Protein AF-A0A7S0FL03-F1 (afdb_monomer)

Solvent-accessible surface area (backbone atoms only — not comparable to full-atom values): 7082 Å² total; per-residue (Å²): 105,80,76,61,54,36,46,76,66,42,44,70,48,53,52,56,89,50,67,77,47,44,52,77,52,74,88,44,74,84,56,84,58,65,47,73,68,53,36,53,51,28,19,52,53,14,37,54,48,20,59,55,50,32,52,54,50,40,67,76,50,90,61,96,80,76,87,67,53,80,67,47,25,20,61,54,31,59,76,72,44,91,72,81,49,75,33,54,50,33,56,37,50,44,50,35,47,41,28,17,50,41,25,25,46,26,55,85,44,82,80,45,56,74,74,47,70,75,61,82,46,45,39,33,42,106

Sequence (126 aa):
SLYDSLSDLFPTDIHFSNNDGKFFDTRRAPYGFLTWKGMDQMRSVGRECALRYARLGHQAIGNKDNYCADGAAGRELLKHWDIQVFSTCYLRTVKSVQCFLHGLLGTDDQRSYEEFQGCDIKAQSL

Secondary structure (DSSP, 8-state):
-HHHHHHHHS-EE--TTTGGG--TTTTSTTTTPPPHHHHHHHHHHHHHHHHHHHHHHHHHTT-------TTTHHHHHHHH-----EE-S-HHHHHHHHHHHHHHHTTTSTTHHHHSTT----EEE-

Organism: NCBI:txid265543

Radius of gyration: 15.67 Å; Cα contacts (8 Å, |Δi|>4): 170; chains: 1; bounding box: 40×26×40 Å

Foldseek 3Di:
DVLVCLCVLQPADEPCVRVNSAAPCPPVPPPPAQDPVLLVVLLVLLLVVLVVQLVVQCVVVDDDDDDQDSQCSLVSNVVRDQDEAEFASHPRGVSSVSSSNCNNNNVVDPVSRVVSSPRPHHHYHD

Mean predicted aligned error: 9.33 Å

Structure (mmCIF, N/CA/C/O backbone):
data_AF-A0A7S0FL03-F1
#
_entry.id   AF-A0A7S0FL03-F1
#
loop_
_atom_site.group_PDB
_atom_site.id
_atom_site.type_symbol
_atom_site.label_atom_id
_atom_site.label_alt_id
_atom_site.label_comp_id
_atom_site.label_asym_id
_atom_site.label_entity_id
_atom_site.label_seq_id
_atom_site.pdbx_PDB_ins_code
_atom_site.Cartn_x
_atom_site.Cartn_y
_atom_site.Cartn_z
_atom_site.occupancy
_atom_site.B_iso_or_equiv
_atom_site.auth_seq_id
_atom_site.auth_comp_id
_atom_site.auth_asym_id
_atom_site.auth_atom_id
_atom_site.pdbx_PDB_model_num
ATOM 1 N N . SER A 1 1 ? -10.075 12.325 -0.304 1.00 54.25 1 SER A N 1
ATOM 2 C CA . SER A 1 1 ? -8.634 12.641 -0.446 1.00 54.25 1 SER A CA 1
ATOM 3 C C . SER A 1 1 ? -7.966 11.547 -1.278 1.00 54.25 1 SER A C 1
ATOM 5 O O . SER A 1 1 ? -8.566 10.488 -1.403 1.00 54.25 1 SER A O 1
ATOM 7 N N . LEU A 1 2 ? -6.759 11.755 -1.831 1.00 57.22 2 LEU A N 1
ATOM 8 C CA . LEU A 1 2 ? -6.008 10.731 -2.598 1.00 57.22 2 LEU A CA 1
ATOM 9 C C . LEU A 1 2 ? -5.923 9.370 -1.871 1.00 57.22 2 LEU A C 1
ATOM 11 O O . LEU A 1 2 ? -5.924 8.314 -2.493 1.00 57.22 2 LEU A O 1
ATOM 15 N N . TYR A 1 3 ? -5.886 9.391 -0.539 1.00 58.28 3 TYR A N 1
ATOM 16 C CA . TYR A 1 3 ? -5.771 8.196 0.300 1.00 58.28 3 TYR A CA 1
ATOM 17 C C . TYR A 1 3 ? -7.090 7.449 0.513 1.00 58.28 3 TYR A C 1
ATOM 19 O O . TYR A 1 3 ? -7.076 6.272 0.882 1.00 58.28 3 TYR A O 1
ATOM 27 N N . ASP A 1 4 ? -8.223 8.108 0.275 1.00 64.88 4 ASP A N 1
ATOM 28 C CA . ASP A 1 4 ? -9.535 7.457 0.294 1.00 64.88 4 ASP A CA 1
ATOM 29 C C . ASP A 1 4 ? -9.726 6.648 -0.994 1.00 64.88 4 ASP A C 1
ATOM 31 O O . ASP A 1 4 ? -10.129 5.492 -0.920 1.00 64.88 4 ASP A O 1
ATOM 35 N N . SER A 1 5 ? -9.282 7.185 -2.138 1.00 72.06 5 SER A N 1
ATOM 36 C CA . SER A 1 5 ? -9.301 6.493 -3.438 1.00 72.06 5 SER A CA 1
ATOM 37 C C . SER A 1 5 ? -8.334 5.307 -3.536 1.00 72.06 5 SER A C 1
ATOM 39 O O . SER A 1 5 ? -8.504 4.448 -4.393 1.00 72.06 5 SER A O 1
ATOM 41 N N . LEU A 1 6 ? -7.334 5.198 -2.649 1.00 75.12 6 LEU A N 1
ATOM 42 C CA . LEU A 1 6 ? -6.459 4.015 -2.620 1.00 75.12 6 LEU A CA 1
ATOM 43 C C . LEU A 1 6 ? -7.198 2.740 -2.205 1.00 75.12 6 LEU A C 1
ATOM 45 O O . LEU A 1 6 ? -6.751 1.651 -2.551 1.00 75.12 6 LEU A O 1
ATOM 49 N N . SER A 1 7 ? -8.307 2.858 -1.469 1.00 77.69 7 SER A N 1
ATOM 50 C CA . SER A 1 7 ? -9.140 1.694 -1.153 1.00 77.69 7 SER A CA 1
ATOM 51 C C . SER A 1 7 ? -9.862 1.136 -2.375 1.00 77.69 7 SER A C 1
ATOM 53 O O . SER A 1 7 ? -10.138 -0.058 -2.393 1.00 77.69 7 SER A O 1
ATOM 55 N N . ASP A 1 8 ? -10.123 1.969 -3.383 1.00 76.50 8 ASP A N 1
ATOM 56 C CA . ASP A 1 8 ? -10.737 1.534 -4.639 1.00 76.50 8 ASP A CA 1
ATOM 57 C C . ASP A 1 8 ? -9.711 0.826 -5.532 1.00 76.50 8 ASP A C 1
ATOM 59 O O . ASP A 1 8 ? -10.042 -0.125 -6.235 1.00 76.50 8 ASP A O 1
ATOM 63 N N . LEU A 1 9 ? -8.450 1.270 -5.478 1.00 74.38 9 LEU A N 1
ATOM 64 C CA . LEU A 1 9 ? -7.350 0.694 -6.252 1.00 74.38 9 LEU A CA 1
ATOM 65 C C . LEU A 1 9 ? -6.797 -0.597 -5.631 1.00 74.38 9 LEU A C 1
ATOM 67 O O . LEU A 1 9 ? -6.420 -1.521 -6.343 1.00 74.38 9 LEU A O 1
ATOM 71 N N . PHE A 1 10 ? -6.747 -0.656 -4.300 1.00 81.12 10 PHE A N 1
ATOM 72 C CA . PHE A 1 10 ? -6.238 -1.792 -3.534 1.00 81.12 10 PHE A CA 1
ATOM 73 C C . PHE A 1 10 ? -7.298 -2.231 -2.515 1.00 81.12 10 PHE A C 1
ATOM 75 O O . PHE A 1 10 ? -7.191 -1.901 -1.318 1.00 81.12 10 PHE A O 1
ATOM 82 N N . PRO A 1 11 ? -8.353 -2.929 -2.980 1.00 80.38 11 PRO A N 1
ATOM 83 C CA . PRO A 1 11 ? -9.437 -3.363 -2.119 1.00 80.38 11 PRO A CA 1
ATOM 84 C C . PRO A 1 11 ? -8.918 -4.319 -1.045 1.00 80.38 11 PRO A C 1
ATOM 86 O O . PRO A 1 11 ? -8.045 -5.160 -1.260 1.00 80.38 11 PRO A O 1
ATOM 89 N N . THR A 1 12 ? -9.451 -4.155 0.160 1.00 79.50 12 THR A N 1
ATOM 90 C CA . THR A 1 12 ? -9.099 -4.995 1.306 1.00 79.50 12 THR A CA 1
ATOM 91 C C . THR A 1 12 ? -10.158 -6.063 1.475 1.00 79.50 12 THR A C 1
ATOM 93 O O . THR A 1 12 ? -11.339 -5.739 1.587 1.00 79.50 12 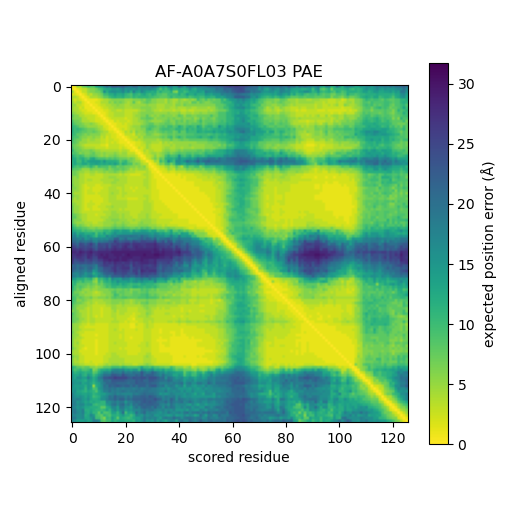THR A O 1
ATOM 96 N N . ASP A 1 13 ? -9.725 -7.317 1.533 1.00 82.50 13 ASP A N 1
ATOM 97 C CA . ASP A 1 13 ? -10.597 -8.445 1.828 1.00 82.50 13 ASP A CA 1
ATOM 98 C C . ASP A 1 13 ? -10.464 -8.793 3.315 1.00 82.50 13 ASP A C 1
ATOM 100 O O . ASP A 1 13 ? -9.458 -9.350 3.769 1.00 82.50 13 ASP A O 1
ATOM 104 N N . ILE A 1 14 ? -11.460 -8.383 4.100 1.00 78.62 14 ILE A N 1
ATOM 105 C CA . ILE A 1 14 ? -11.528 -8.685 5.528 1.00 78.62 14 ILE A CA 1
ATOM 106 C C . ILE A 1 14 ? -12.504 -9.835 5.703 1.00 78.62 14 ILE A C 1
ATOM 108 O O . ILE A 1 14 ? -13.714 -9.668 5.542 1.00 78.62 14 ILE A O 1
ATOM 112 N N . HIS A 1 15 ? -11.980 -10.994 6.087 1.00 76.31 15 HIS A N 1
ATOM 113 C CA . HIS A 1 15 ? -12.816 -12.147 6.370 1.00 76.31 15 HIS A CA 1
ATOM 114 C C . HIS A 1 15 ? -13.841 -11.821 7.470 1.00 76.31 15 HIS A C 1
ATOM 116 O O . HIS A 1 15 ? -13.501 -11.215 8.486 1.00 76.31 15 HIS A O 1
ATOM 122 N N . PHE A 1 16 ? -15.094 -12.254 7.298 1.00 77.44 16 PHE A N 1
ATOM 123 C CA . PHE A 1 16 ? -16.201 -11.907 8.203 1.00 77.44 16 PHE A CA 1
ATOM 124 C C . PHE A 1 16 ? -15.947 -12.316 9.663 1.00 77.44 16 PHE A C 1
ATOM 126 O O . PHE A 1 16 ? -16.404 -11.641 10.581 1.00 77.44 16 PHE A O 1
ATOM 133 N N . SER A 1 17 ? -15.196 -13.401 9.890 1.00 79.38 17 SER A N 1
ATOM 134 C CA . SER A 1 17 ? -14.835 -13.850 11.242 1.00 79.38 17 SER A CA 1
ATOM 135 C C . SER A 1 17 ? -13.908 -12.871 11.968 1.00 79.38 17 SER A C 1
ATOM 137 O O . SER A 1 17 ? -13.760 -12.958 13.184 1.00 79.38 17 SER A O 1
ATOM 139 N N . ASN A 1 18 ? -13.273 -11.953 11.237 1.00 74.19 18 ASN A N 1
ATOM 140 C CA . ASN A 1 18 ? -12.383 -10.940 11.774 1.00 74.19 18 ASN A CA 1
ATOM 141 C C . ASN A 1 18 ? -13.194 -9.666 12.067 1.00 74.19 18 ASN A C 1
ATOM 143 O O . ASN A 1 18 ? -13.379 -8.807 11.205 1.00 74.19 18 ASN A O 1
ATOM 147 N N . ASN A 1 19 ? -13.702 -9.564 13.302 1.00 80.25 19 ASN A N 1
ATOM 148 C CA . ASN A 1 19 ? -14.427 -8.393 13.819 1.00 80.25 19 ASN A CA 1
ATOM 149 C C . ASN A 1 19 ? -15.604 -7.949 12.926 1.00 80.25 19 ASN A C 1
ATOM 151 O O . ASN A 1 19 ? -15.738 -6.769 12.597 1.00 80.25 19 ASN A O 1
ATOM 155 N N . ASP A 1 20 ? -16.439 -8.903 12.508 1.00 83.06 20 ASP A N 1
ATOM 156 C CA . ASP A 1 20 ? -17.603 -8.688 11.636 1.00 83.06 20 ASP A CA 1
ATOM 157 C C . ASP A 1 20 ? -17.252 -7.981 10.313 1.00 83.06 20 ASP A C 1
ATOM 159 O O . ASP A 1 20 ? -18.003 -7.131 9.824 1.00 83.06 20 ASP A O 1
ATOM 163 N N . GLY A 1 21 ? -16.070 -8.278 9.760 1.00 80.44 21 GLY A N 1
ATOM 164 C CA . GLY A 1 21 ? -15.567 -7.643 8.540 1.00 80.44 21 GLY A CA 1
ATOM 165 C C . GLY A 1 21 ? -15.165 -6.174 8.727 1.00 80.44 21 GLY A C 1
ATOM 166 O O . GLY A 1 21 ? -15.178 -5.405 7.767 1.00 80.44 21 GLY A O 1
ATOM 167 N N . LYS A 1 22 ? -14.846 -5.742 9.957 1.00 83.12 22 LYS A N 1
ATOM 168 C CA . LYS A 1 22 ? -14.468 -4.354 10.281 1.00 83.12 22 LYS A CA 1
ATOM 169 C C . LYS A 1 22 ? -13.074 -4.272 10.890 1.00 83.12 22 LYS A C 1
ATOM 171 O O . LYS A 1 22 ? -12.645 -5.147 11.632 1.00 83.12 22 LYS A O 1
ATOM 176 N N . PHE A 1 23 ? -12.407 -3.138 10.701 1.00 85.44 23 PHE A N 1
ATOM 177 C CA . PHE A 1 23 ? -11.127 -2.865 11.361 1.00 85.44 23 PHE A CA 1
ATOM 178 C C . PHE A 1 23 ? -11.265 -2.643 12.873 1.00 85.44 23 PHE A C 1
ATOM 180 O O . PHE A 1 23 ? -12.195 -1.970 13.336 1.00 85.44 23 PHE A O 1
ATOM 187 N N . PHE A 1 24 ? -10.274 -3.119 13.630 1.00 84.75 24 PHE A N 1
ATOM 188 C CA . PHE A 1 24 ? -10.247 -3.049 15.095 1.00 84.75 24 PHE A CA 1
ATOM 189 C C . PHE A 1 24 ? -10.126 -1.624 15.669 1.00 84.75 24 PHE A C 1
ATOM 191 O O . PHE A 1 24 ? -10.571 -1.371 16.789 1.00 84.75 24 PHE A O 1
ATOM 198 N N . ASP A 1 25 ? -9.518 -0.678 14.948 1.00 83.31 25 ASP A N 1
ATOM 199 C CA . ASP A 1 25 ? -9.150 0.656 15.457 1.00 83.31 25 ASP A CA 1
ATOM 200 C C . ASP A 1 25 ? -10.017 1.814 14.936 1.00 83.31 25 ASP A C 1
ATOM 202 O O . ASP A 1 25 ? -9.778 2.969 15.285 1.00 83.31 25 ASP A O 1
ATOM 206 N N . THR A 1 26 ? -11.095 1.527 14.204 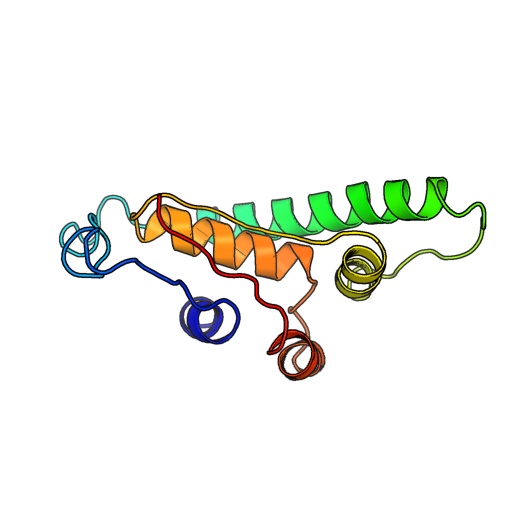1.00 79.44 26 THR A N 1
ATOM 207 C CA . THR A 1 26 ? -11.992 2.561 13.643 1.00 79.44 26 THR A CA 1
ATOM 208 C C . THR A 1 26 ? -12.688 3.429 14.692 1.00 79.44 26 THR A C 1
ATOM 210 O O . THR A 1 26 ? -13.023 4.577 14.414 1.00 79.44 26 THR A O 1
ATOM 213 N N . ARG A 1 27 ? -12.878 2.926 15.918 1.00 79.38 27 ARG A N 1
ATOM 214 C CA . ARG A 1 27 ? -13.562 3.655 17.005 1.00 79.38 27 ARG A CA 1
ATOM 215 C C . ARG A 1 27 ? -12.637 4.521 17.866 1.00 79.38 27 ARG A C 1
ATOM 217 O O . ARG A 1 27 ? -13.114 5.159 18.796 1.00 79.38 27 ARG A O 1
ATOM 224 N N . ARG A 1 28 ? -11.324 4.528 17.604 1.00 72.00 28 ARG A N 1
ATOM 225 C CA . ARG A 1 28 ? -10.326 5.214 18.451 1.00 72.00 28 ARG A CA 1
ATOM 226 C C . ARG A 1 28 ? -9.931 6.602 17.941 1.00 72.00 28 ARG A C 1
ATOM 228 O O . ARG A 1 28 ? -8.935 7.154 18.398 1.00 72.00 28 ARG A O 1
ATOM 235 N N . ALA A 1 29 ? -10.693 7.168 17.005 1.00 66.00 29 ALA A N 1
ATOM 236 C CA . ALA A 1 29 ? -10.361 8.448 16.389 1.00 66.00 29 ALA A CA 1
ATOM 237 C C . ALA A 1 29 ? -10.228 9.564 17.448 1.00 66.00 29 ALA A C 1
ATOM 239 O O . ALA A 1 29 ? -11.088 9.664 18.325 1.00 66.00 29 ALA A O 1
ATOM 240 N N . PRO A 1 30 ? -9.173 10.403 17.389 1.00 69.81 30 PRO A N 1
ATOM 241 C CA . PRO A 1 30 ? -8.133 10.476 16.350 1.00 69.81 30 PRO A CA 1
ATOM 242 C C . PRO A 1 30 ? -6.871 9.623 16.617 1.00 69.81 30 PRO A C 1
ATOM 244 O O . PRO A 1 30 ? -5.932 9.647 15.824 1.00 69.81 30 PRO A O 1
ATOM 247 N N . TYR A 1 31 ? -6.795 8.893 17.730 1.00 80.31 31 TYR A N 1
ATOM 248 C CA . TYR A 1 31 ? -5.573 8.209 18.160 1.00 80.31 31 TYR A CA 1
ATOM 249 C C . TYR A 1 31 ? -5.365 6.861 17.464 1.00 80.31 31 TYR A C 1
ATOM 251 O O . TYR A 1 31 ? -6.291 6.076 17.276 1.00 80.31 31 TYR A O 1
ATOM 259 N N . GLY A 1 32 ? -4.110 6.567 17.116 1.00 80.25 32 GLY A N 1
ATOM 260 C CA . GLY A 1 32 ? -3.727 5.307 16.471 1.00 80.25 32 GLY A CA 1
ATOM 261 C C . GLY A 1 32 ? -3.970 5.258 14.960 1.00 80.25 32 GLY A C 1
ATOM 262 O O . GLY A 1 32 ? -3.675 4.241 14.343 1.00 80.25 32 GLY A O 1
ATOM 263 N N . PHE A 1 33 ? -4.453 6.340 14.347 1.00 84.88 33 PHE A N 1
ATOM 264 C CA . PHE A 1 33 ? -4.607 6.434 12.896 1.00 84.88 33 PHE A CA 1
ATOM 265 C C . PHE A 1 33 ? -3.262 6.698 12.217 1.00 84.88 33 PHE A C 1
ATOM 267 O O . PHE A 1 33 ? -2.378 7.358 12.772 1.00 84.88 33 PHE A O 1
ATOM 274 N N . LEU A 1 34 ? -3.113 6.195 10.991 1.00 87.75 34 LEU A N 1
ATOM 275 C CA . LEU A 1 34 ? -1.947 6.497 10.174 1.00 87.75 34 LEU A CA 1
ATOM 276 C C . LEU A 1 34 ? -1.950 7.988 9.817 1.00 87.75 34 LEU A C 1
ATOM 278 O O . LEU A 1 34 ? -2.930 8.512 9.291 1.00 87.75 34 LEU A O 1
ATOM 282 N N . THR A 1 35 ? -0.850 8.673 10.113 1.00 90.38 35 THR A N 1
ATOM 283 C CA . THR A 1 35 ? -0.697 10.094 9.784 1.00 90.38 35 THR A CA 1
ATOM 284 C C . THR A 1 35 ? -0.345 10.274 8.311 1.00 90.38 35 THR A C 1
ATOM 286 O O . THR A 1 35 ? 0.203 9.367 7.687 1.00 90.38 35 THR A O 1
ATOM 289 N N . TRP A 1 36 ? -0.563 11.475 7.769 1.00 89.56 36 TRP A N 1
ATOM 290 C CA . TRP A 1 36 ? -0.143 11.806 6.402 1.00 89.56 36 TRP A CA 1
ATOM 291 C C . TRP A 1 36 ? 1.363 11.581 6.179 1.00 89.56 36 TRP A C 1
ATOM 293 O O . TRP A 1 36 ? 1.761 11.095 5.126 1.00 89.56 36 TRP A O 1
ATOM 303 N N . LYS A 1 37 ? 2.200 11.872 7.189 1.00 92.56 37 LYS A N 1
ATOM 304 C CA . LYS A 1 37 ? 3.645 11.603 7.132 1.00 92.56 37 LYS A CA 1
ATOM 305 C C . LYS A 1 37 ? 3.917 10.107 7.035 1.00 92.56 37 LYS A C 1
ATOM 307 O O . LYS A 1 37 ? 4.750 9.695 6.242 1.00 92.56 37 LYS A O 1
ATOM 312 N N . GLY A 1 38 ? 3.195 9.303 7.817 1.00 92.69 38 GLY A N 1
ATOM 313 C CA . GLY A 1 38 ? 3.290 7.846 7.754 1.00 92.69 38 GLY A CA 1
ATOM 314 C C . GLY A 1 38 ? 2.863 7.290 6.394 1.00 92.69 38 GLY A C 1
ATOM 315 O O . GLY A 1 38 ? 3.508 6.389 5.873 1.00 92.69 38 GLY A O 1
ATOM 316 N N . MET A 1 39 ? 1.821 7.859 5.785 1.00 91.88 39 MET A N 1
ATOM 317 C CA . MET A 1 39 ? 1.389 7.491 4.432 1.00 91.88 39 MET A CA 1
ATOM 318 C C . MET A 1 39 ? 2.483 7.767 3.390 1.00 91.88 39 MET A C 1
ATOM 320 O O . MET A 1 39 ? 2.820 6.885 2.600 1.00 91.88 39 MET A O 1
ATOM 324 N N . ASP A 1 40 ? 3.082 8.959 3.422 1.00 91.12 40 ASP A N 1
ATOM 325 C CA . ASP A 1 40 ? 4.139 9.356 2.484 1.00 91.12 40 ASP A CA 1
ATOM 326 C C . ASP A 1 40 ? 5.435 8.545 2.672 1.00 91.12 40 ASP A C 1
ATOM 328 O O . ASP A 1 40 ? 6.075 8.138 1.698 1.00 91.12 40 ASP A O 1
ATOM 332 N N . GLN A 1 41 ? 5.772 8.210 3.924 1.00 94.81 41 GLN A N 1
ATOM 333 C CA . GLN A 1 41 ? 6.862 7.285 4.242 1.00 94.81 41 GLN A CA 1
ATOM 334 C C . GLN A 1 41 ? 6.638 5.920 3.587 1.00 94.81 41 GLN A C 1
ATOM 336 O O . GLN A 1 41 ? 7.526 5.421 2.900 1.00 94.81 41 GLN A O 1
ATOM 341 N N . MET A 1 42 ? 5.449 5.330 3.742 1.00 94.69 42 MET A N 1
ATOM 342 C CA . MET A 1 42 ? 5.157 4.020 3.155 1.00 94.69 42 MET A CA 1
ATOM 343 C C . MET A 1 42 ? 5.186 4.051 1.627 1.00 94.69 42 MET A C 1
ATOM 345 O O . MET A 1 42 ? 5.731 3.134 1.016 1.00 94.69 42 MET A O 1
ATOM 349 N N . ARG A 1 43 ? 4.677 5.122 1.008 1.00 90.50 43 ARG A N 1
ATOM 350 C CA . ARG A 1 43 ? 4.776 5.330 -0.443 1.00 90.50 43 ARG A CA 1
ATOM 351 C C . ARG A 1 43 ? 6.226 5.395 -0.918 1.00 90.50 43 ARG A C 1
ATOM 353 O O . ARG A 1 43 ? 6.579 4.736 -1.893 1.00 90.50 43 ARG A O 1
ATOM 360 N N . SER A 1 44 ? 7.071 6.150 -0.222 1.00 91.25 44 SER A N 1
ATOM 361 C CA . SER A 1 44 ? 8.495 6.271 -0.558 1.00 91.25 44 SER A CA 1
ATOM 362 C C . SER A 1 44 ? 9.216 4.926 -0.451 1.00 91.25 44 SER A C 1
ATOM 364 O O . SER A 1 44 ? 9.923 4.533 -1.376 1.00 91.25 44 SER A O 1
ATOM 366 N N . VAL A 1 45 ? 8.946 4.165 0.615 1.00 94.19 45 VAL A N 1
ATOM 367 C CA . VAL A 1 45 ? 9.476 2.802 0.790 1.00 94.19 45 VAL A CA 1
ATOM 368 C C . VAL A 1 45 ? 9.017 1.875 -0.343 1.00 94.19 45 VAL A C 1
ATOM 370 O O . VAL A 1 45 ? 9.815 1.094 -0.855 1.00 94.19 45 VAL A O 1
ATOM 373 N N . GLY A 1 46 ? 7.763 1.993 -0.792 1.00 91.25 46 GLY A N 1
ATOM 374 C CA . GLY A 1 46 ? 7.250 1.265 -1.957 1.00 91.25 46 GLY A CA 1
ATOM 375 C C . GLY A 1 46 ? 8.068 1.516 -3.222 1.00 91.25 46 GLY A C 1
ATOM 376 O O . GLY A 1 46 ? 8.505 0.567 -3.873 1.00 91.25 46 GLY A O 1
ATOM 377 N N . ARG A 1 47 ? 8.350 2.787 -3.531 1.00 87.56 47 ARG A N 1
ATOM 378 C CA . ARG A 1 47 ? 9.171 3.169 -4.694 1.00 87.56 47 ARG A CA 1
ATOM 379 C C . ARG A 1 47 ? 10.587 2.604 -4.611 1.00 87.56 47 ARG A C 1
ATOM 381 O O . ARG A 1 47 ? 11.099 2.059 -5.587 1.00 87.56 47 ARG A O 1
ATOM 388 N N . GLU A 1 48 ? 11.217 2.688 -3.442 1.00 88.50 48 GLU A N 1
ATOM 389 C CA . GLU A 1 48 ? 12.554 2.123 -3.231 1.00 88.50 48 GLU A CA 1
ATOM 390 C C . GLU A 1 48 ? 12.568 0.599 -3.411 1.00 88.50 48 GLU A C 1
ATOM 392 O O . GLU A 1 48 ? 13.486 0.052 -4.032 1.00 88.50 48 GLU A O 1
ATOM 397 N N . CYS A 1 49 ? 11.536 -0.092 -2.917 1.00 88.50 49 CYS A N 1
ATOM 398 C CA . CYS A 1 49 ? 11.353 -1.519 -3.153 1.00 88.50 49 CYS A CA 1
ATOM 399 C C . CYS A 1 49 ? 11.206 -1.827 -4.646 1.00 88.50 49 CYS A C 1
ATOM 401 O O . CYS A 1 49 ? 11.872 -2.745 -5.127 1.00 88.50 49 CYS A O 1
ATOM 403 N N . ALA A 1 50 ? 10.414 -1.049 -5.387 1.00 84.69 50 ALA A N 1
ATOM 404 C CA . ALA A 1 50 ? 10.234 -1.246 -6.823 1.00 84.69 50 ALA A CA 1
ATOM 405 C C . ALA A 1 50 ? 11.569 -1.174 -7.566 1.00 84.69 50 ALA A C 1
ATOM 407 O O . ALA A 1 50 ? 11.937 -2.096 -8.290 1.00 84.69 50 ALA A O 1
ATOM 408 N N . LEU A 1 51 ? 12.348 -0.121 -7.311 1.00 81.50 51 LEU A N 1
ATOM 409 C CA . LEU A 1 51 ? 13.664 0.070 -7.918 1.00 81.50 51 LEU A CA 1
ATOM 410 C C . LEU A 1 51 ? 14.641 -1.055 -7.565 1.00 81.50 51 LEU A C 1
ATOM 412 O O . LEU A 1 51 ? 15.413 -1.501 -8.416 1.00 81.50 51 LEU A O 1
ATOM 416 N N . ARG A 1 52 ? 14.623 -1.527 -6.314 1.00 83.19 52 ARG A N 1
ATOM 417 C CA . ARG A 1 52 ? 15.494 -2.619 -5.870 1.00 83.19 52 ARG A CA 1
ATOM 418 C C . ARG A 1 52 ? 15.144 -3.935 -6.561 1.00 83.19 52 ARG A C 1
ATOM 420 O O . ARG A 1 52 ? 16.041 -4.593 -7.084 1.00 83.19 52 ARG A O 1
ATOM 427 N N . TYR A 1 53 ? 13.871 -4.318 -6.568 1.00 82.06 53 TYR A N 1
ATOM 428 C CA . TYR A 1 53 ? 13.447 -5.626 -7.071 1.00 82.06 53 TYR A CA 1
ATOM 429 C C . TYR A 1 53 ? 13.292 -5.677 -8.593 1.00 82.06 53 TYR A C 1
ATOM 431 O O . TYR A 1 53 ? 13.528 -6.735 -9.174 1.00 82.06 53 TYR A O 1
ATOM 439 N N . ALA A 1 54 ? 13.033 -4.549 -9.260 1.00 74.88 54 ALA A N 1
ATOM 440 C CA . ALA A 1 54 ? 13.128 -4.461 -10.717 1.00 74.88 54 ALA A CA 1
ATOM 441 C C . ALA A 1 54 ? 14.556 -4.782 -11.192 1.00 74.88 54 ALA A C 1
ATOM 443 O O . ALA A 1 54 ? 14.748 -5.621 -12.069 1.00 74.88 54 ALA A O 1
ATOM 444 N N . ARG A 1 55 ? 15.586 -4.209 -10.545 1.00 68.19 55 ARG A N 1
ATOM 445 C CA . ARG A 1 55 ? 16.998 -4.511 -10.859 1.00 68.19 55 ARG A CA 1
ATOM 446 C C . ARG A 1 55 ? 17.342 -5.988 -10.673 1.00 68.19 55 ARG A C 1
ATOM 448 O O . ARG A 1 55 ? 18.074 -6.542 -11.487 1.00 68.19 55 ARG A O 1
ATOM 455 N N . LEU A 1 56 ? 16.828 -6.619 -9.618 1.00 69.25 56 LEU A N 1
ATOM 456 C CA . LEU A 1 56 ? 17.064 -8.042 -9.356 1.00 69.25 56 LEU A CA 1
ATOM 457 C C . LEU A 1 56 ? 16.341 -8.942 -10.368 1.00 69.25 56 LEU A C 1
ATOM 459 O O . LEU A 1 56 ? 16.920 -9.933 -10.804 1.00 69.25 56 LEU A O 1
ATOM 463 N N . GLY A 1 57 ? 15.134 -8.565 -10.804 1.00 61.97 57 GLY A N 1
ATOM 464 C CA . GLY A 1 57 ? 14.438 -9.235 -11.909 1.00 61.97 57 GLY A CA 1
ATOM 465 C C . GLY A 1 57 ? 15.224 -9.156 -13.223 1.00 61.97 57 GLY A C 1
ATOM 466 O O . GLY A 1 57 ? 15.400 -10.161 -13.905 1.00 61.97 57 GLY A O 1
ATOM 467 N N . HIS A 1 58 ? 15.807 -7.993 -13.533 1.00 58.78 58 HIS A N 1
ATOM 468 C CA . HIS A 1 58 ? 16.662 -7.820 -14.714 1.00 58.78 58 HIS A CA 1
ATOM 469 C C . HIS A 1 58 ? 17.993 -8.576 -14.633 1.00 58.78 58 HIS A C 1
ATOM 471 O O . HIS A 1 58 ? 18.497 -9.031 -15.653 1.00 58.78 58 HIS A O 1
ATOM 477 N N . GLN A 1 59 ? 18.577 -8.759 -13.446 1.00 53.28 59 GLN A N 1
ATOM 478 C CA . GLN A 1 59 ? 19.793 -9.571 -13.308 1.00 53.28 59 GLN A CA 1
ATOM 479 C C . GLN A 1 59 ? 19.551 -11.061 -13.596 1.00 53.28 59 GLN A C 1
ATOM 481 O O . GLN A 1 59 ? 20.488 -11.749 -14.000 1.00 53.28 59 GLN A O 1
ATOM 486 N N . ALA A 1 60 ? 18.316 -11.550 -13.450 1.00 50.34 60 ALA A N 1
ATOM 487 C CA . ALA A 1 60 ? 17.945 -12.905 -13.857 1.00 50.34 60 ALA A CA 1
ATOM 488 C C . ALA A 1 60 ? 17.805 -13.056 -15.388 1.00 50.34 60 ALA A C 1
ATOM 490 O O . ALA A 1 60 ? 17.944 -14.160 -15.911 1.00 50.34 60 ALA A O 1
ATOM 491 N N . ILE A 1 61 ? 17.578 -11.957 -16.118 1.00 49.34 61 ILE A N 1
ATOM 492 C CA . ILE A 1 61 ? 17.369 -11.931 -17.572 1.00 49.34 61 ILE A CA 1
ATOM 493 C C . ILE A 1 61 ? 18.438 -11.024 -18.179 1.00 49.34 61 ILE A C 1
ATOM 495 O O . ILE A 1 61 ? 18.220 -9.832 -18.361 1.00 49.34 61 ILE A O 1
ATOM 499 N N . GLY A 1 62 ? 19.625 -11.579 -18.435 1.00 46.03 62 GLY A N 1
ATOM 500 C CA . GLY A 1 62 ? 20.850 -10.844 -18.770 1.00 46.03 62 GLY A CA 1
ATOM 501 C C . GLY A 1 62 ? 20.779 -9.904 -19.981 1.00 46.03 62 GLY A C 1
ATOM 502 O O . GLY A 1 62 ? 21.341 -10.212 -21.027 1.00 46.03 62 GLY A O 1
ATOM 503 N N . ASN A 1 63 ? 20.184 -8.722 -19.817 1.00 45.00 63 ASN A N 1
ATOM 504 C CA . ASN A 1 63 ? 20.216 -7.642 -20.794 1.00 45.00 63 ASN A CA 1
ATOM 505 C C . ASN A 1 63 ? 20.538 -6.310 -20.107 1.00 45.00 63 ASN A C 1
ATOM 507 O O . ASN A 1 63 ? 19.867 -5.884 -19.170 1.00 45.00 63 ASN A O 1
ATOM 511 N N . LYS A 1 64 ? 21.631 -5.691 -20.564 1.00 49.16 64 LYS A N 1
ATOM 512 C CA . LYS A 1 64 ? 22.317 -4.549 -19.938 1.00 49.16 64 LYS A CA 1
ATOM 513 C C . LYS A 1 64 ? 21.705 -3.181 -20.233 1.00 49.16 64 LYS A C 1
ATOM 515 O O . LYS A 1 64 ? 22.169 -2.197 -19.667 1.00 49.16 64 LYS A O 1
ATOM 520 N N . ASP A 1 65 ? 20.660 -3.116 -21.041 1.00 50.19 65 ASP A N 1
ATOM 521 C CA . ASP A 1 65 ? 20.095 -1.853 -21.490 1.00 50.19 65 ASP A CA 1
ATOM 522 C C . ASP A 1 65 ? 18.637 -1.801 -21.058 1.00 50.19 65 ASP A C 1
ATOM 524 O O . ASP A 1 65 ? 17.818 -2.495 -21.647 1.00 50.19 65 ASP A O 1
ATOM 528 N N . ASN A 1 66 ? 18.332 -1.058 -19.989 1.00 49.12 66 ASN A N 1
ATOM 529 C CA . ASN A 1 66 ? 17.093 -0.286 -19.822 1.00 49.12 66 ASN A CA 1
ATOM 530 C C . ASN A 1 66 ? 17.032 0.301 -18.407 1.00 49.12 66 ASN A C 1
ATOM 532 O O . ASN A 1 66 ? 16.684 -0.363 -17.433 1.00 49.12 66 ASN A O 1
ATOM 536 N N . TYR A 1 67 ? 17.349 1.592 -18.301 1.00 46.84 67 TYR A N 1
ATOM 537 C CA . TYR A 1 67 ? 16.938 2.408 -17.164 1.00 46.84 67 TYR A CA 1
ATOM 538 C C . TYR A 1 67 ? 15.405 2.484 -17.177 1.00 46.84 67 TYR A C 1
ATOM 540 O O . TYR A 1 67 ? 14.813 3.212 -17.973 1.00 46.84 67 TYR A O 1
ATOM 548 N N . CYS A 1 68 ? 14.744 1.711 -16.322 1.00 49.97 68 CYS A N 1
ATOM 549 C CA . CYS A 1 68 ? 13.315 1.847 -16.086 1.00 49.97 68 CYS A CA 1
ATOM 550 C C . CYS A 1 68 ? 13.062 3.195 -15.390 1.00 49.97 68 CYS A C 1
ATOM 552 O O . CYS A 1 68 ? 13.445 3.387 -14.237 1.00 49.97 68 CYS A O 1
ATOM 554 N N . ALA A 1 69 ? 12.467 4.147 -16.118 1.00 52.19 69 ALA A N 1
ATOM 555 C CA . ALA A 1 69 ? 11.980 5.407 -15.559 1.00 52.19 69 ALA A CA 1
ATOM 556 C C . ALA A 1 69 ? 11.034 5.122 -14.378 1.00 52.19 69 ALA A C 1
ATOM 558 O O . ALA A 1 69 ? 10.279 4.151 -14.436 1.00 52.19 69 ALA A O 1
ATOM 559 N N . ASP A 1 70 ? 11.052 5.961 -13.338 1.00 49.84 70 ASP A N 1
ATOM 560 C CA . ASP A 1 70 ? 10.372 5.731 -12.047 1.00 49.84 70 ASP A CA 1
ATOM 561 C C . ASP A 1 70 ? 8.877 5.346 -12.152 1.00 49.84 70 ASP A C 1
ATOM 563 O O . ASP A 1 70 ? 8.363 4.651 -11.281 1.00 49.84 70 ASP A O 1
ATOM 567 N N . GLY A 1 71 ? 8.179 5.713 -13.235 1.00 50.31 71 GLY A N 1
ATOM 568 C CA . GLY A 1 71 ? 6.782 5.317 -13.491 1.00 50.31 71 GLY A CA 1
ATOM 569 C C . GLY A 1 71 ? 6.581 3.958 -14.189 1.00 50.31 71 GLY A C 1
ATOM 570 O O . GLY A 1 71 ? 5.458 3.477 -14.285 1.00 50.31 71 GLY A O 1
ATOM 571 N N . ALA A 1 72 ? 7.639 3.327 -14.704 1.00 57.56 72 ALA A N 1
ATOM 572 C CA . ALA A 1 72 ? 7.594 2.031 -15.394 1.00 57.56 72 ALA A CA 1
ATOM 573 C C . ALA A 1 72 ? 8.075 0.858 -14.523 1.00 57.56 72 ALA A C 1
ATOM 575 O O . ALA A 1 72 ? 7.889 -0.298 -14.908 1.00 57.56 72 ALA A O 1
ATOM 576 N N . ALA A 1 73 ? 8.670 1.144 -13.359 1.00 63.81 73 ALA A N 1
ATOM 577 C CA . ALA A 1 73 ? 9.222 0.132 -12.461 1.00 63.81 73 ALA A CA 1
ATOM 578 C C . ALA A 1 73 ? 8.150 -0.850 -11.955 1.00 63.81 73 ALA A C 1
ATOM 580 O O . ALA A 1 73 ? 8.408 -2.049 -11.911 1.00 63.81 73 ALA A O 1
ATOM 581 N N . GLY A 1 74 ? 6.936 -0.369 -11.660 1.00 67.81 74 GLY A N 1
ATOM 582 C CA . GLY A 1 74 ? 5.820 -1.213 -11.221 1.00 67.81 74 GLY A CA 1
ATOM 583 C C . GLY A 1 74 ? 5.402 -2.260 -12.254 1.00 67.81 74 GLY A C 1
ATOM 584 O O . GLY A 1 74 ? 5.278 -3.439 -11.932 1.00 67.81 74 GLY A O 1
ATOM 585 N N . ARG A 1 75 ? 5.259 -1.848 -13.522 1.00 69.81 75 ARG A N 1
ATOM 586 C CA . ARG A 1 75 ? 4.927 -2.763 -14.628 1.00 69.81 75 ARG A CA 1
ATOM 587 C C . ARG A 1 75 ? 5.981 -3.839 -14.815 1.00 69.81 75 ARG A C 1
ATOM 589 O O . ARG A 1 75 ? 5.653 -5.003 -14.997 1.00 69.81 75 ARG A O 1
ATOM 596 N N . GLU A 1 76 ? 7.245 -3.438 -14.809 1.00 70.75 76 GLU A N 1
ATOM 597 C CA . GLU A 1 76 ? 8.340 -4.380 -14.998 1.00 70.75 76 GLU A CA 1
ATOM 598 C C . GLU A 1 76 ? 8.443 -5.354 -13.824 1.00 70.75 76 GLU A C 1
ATOM 600 O O . GLU A 1 76 ? 8.665 -6.543 -14.026 1.00 70.75 76 GLU A O 1
ATOM 605 N N . LEU A 1 77 ? 8.188 -4.877 -12.605 1.00 78.00 77 LEU A N 1
ATOM 606 C CA . LEU A 1 77 ? 8.157 -5.713 -11.417 1.00 78.00 77 LEU A CA 1
ATOM 607 C C . LEU A 1 77 ? 7.079 -6.805 -11.524 1.00 78.00 77 LEU A C 1
ATOM 609 O O . LEU A 1 77 ? 7.392 -7.968 -11.294 1.00 78.00 77 LEU A O 1
ATOM 613 N N . LEU A 1 78 ? 5.863 -6.480 -11.971 1.00 78.31 78 LEU A N 1
ATOM 614 C CA . LEU A 1 78 ? 4.794 -7.477 -12.137 1.00 78.31 78 LEU A CA 1
ATOM 615 C C . LEU A 1 78 ? 5.019 -8.485 -13.276 1.00 78.31 78 LEU A C 1
ATOM 617 O O . LEU A 1 78 ? 4.370 -9.526 -13.292 1.00 78.31 78 LEU A O 1
ATOM 621 N N . LYS A 1 79 ? 5.935 -8.232 -14.221 1.00 77.69 79 LYS A N 1
ATOM 622 C CA . LYS A 1 79 ? 6.299 -9.248 -15.228 1.00 77.69 79 LYS A CA 1
ATOM 623 C C . LYS A 1 79 ? 7.113 -10.395 -14.638 1.00 77.69 79 LYS A C 1
ATOM 625 O O . LYS A 1 79 ? 7.080 -11.498 -15.176 1.00 77.69 79 LYS A O 1
ATOM 630 N N . HIS A 1 80 ? 7.864 -10.120 -13.574 1.00 78.12 80 HIS A N 1
ATOM 631 C CA . HIS A 1 80 ? 8.834 -11.058 -13.000 1.00 78.12 80 HIS A CA 1
ATOM 632 C C . HIS A 1 80 ? 8.424 -11.573 -11.624 1.00 78.12 80 HIS A C 1
ATOM 634 O O . HIS A 1 80 ? 8.958 -12.583 -11.171 1.00 78.12 80 HIS A O 1
ATOM 640 N N . TRP A 1 81 ? 7.497 -10.887 -10.959 1.00 80.94 81 TRP A N 1
ATOM 641 C CA . TRP A 1 81 ? 7.104 -11.170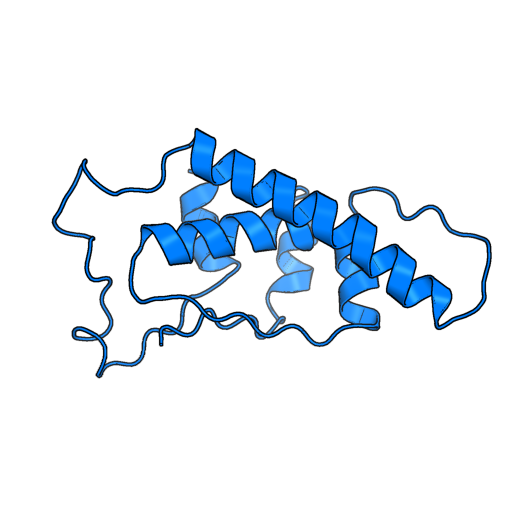 -9.587 1.00 80.94 81 TRP A CA 1
ATOM 642 C C . TRP A 1 81 ? 5.588 -11.295 -9.467 1.00 80.94 81 TRP A C 1
ATOM 644 O O . TRP A 1 81 ? 4.853 -10.369 -9.802 1.00 80.94 81 TRP A O 1
ATOM 654 N N . ASP A 1 82 ? 5.145 -12.423 -8.916 1.00 82.19 82 ASP A N 1
ATOM 655 C CA . ASP A 1 82 ? 3.780 -12.604 -8.426 1.00 82.19 82 ASP A CA 1
ATOM 656 C C . ASP A 1 82 ? 3.705 -12.109 -6.972 1.00 82.19 82 ASP A C 1
ATOM 658 O O . ASP A 1 82 ? 4.426 -12.607 -6.101 1.00 82.19 82 ASP A O 1
ATOM 662 N N . ILE A 1 83 ? 2.901 -11.073 -6.712 1.00 81.56 83 ILE A N 1
ATOM 663 C CA . ILE A 1 83 ? 2.876 -10.369 -5.423 1.00 81.56 83 ILE A CA 1
ATOM 664 C C . ILE A 1 83 ? 1.594 -10.695 -4.669 1.00 81.56 83 ILE A C 1
ATOM 666 O O . ILE A 1 83 ? 0.495 -10.370 -5.109 1.00 81.56 83 ILE A O 1
ATOM 670 N N . GLN A 1 84 ? 1.756 -11.206 -3.452 1.00 83.69 84 GLN A N 1
ATOM 671 C CA . GLN A 1 84 ? 0.683 -11.328 -2.469 1.00 83.69 84 GLN A CA 1
ATOM 672 C C . GLN A 1 84 ? 1.008 -10.463 -1.253 1.00 83.69 84 GLN A C 1
ATOM 674 O O . GLN A 1 84 ? 2.164 -10.392 -0.828 1.00 83.69 84 GLN A O 1
ATOM 679 N N . VAL A 1 85 ? 0.000 -9.796 -0.685 1.00 83.56 85 VAL A N 1
ATOM 680 C CA . VAL A 1 85 ? 0.202 -8.886 0.448 1.00 83.56 85 VAL A CA 1
ATOM 681 C C . VAL A 1 85 ? -0.785 -9.173 1.566 1.00 83.56 85 VAL A C 1
ATOM 683 O O . VAL A 1 85 ? -1.989 -9.213 1.365 1.00 83.56 85 VAL A O 1
ATOM 686 N N . PHE A 1 86 ? -0.266 -9.295 2.781 1.00 83.88 86 PHE A N 1
ATOM 687 C CA . PHE A 1 86 ? -1.051 -9.566 3.979 1.00 83.88 86 PHE A CA 1
ATOM 688 C C . PHE A 1 86 ? -0.867 -8.420 4.970 1.00 83.88 86 PHE A C 1
ATOM 690 O O . PHE A 1 86 ? 0.198 -7.802 5.042 1.00 83.88 86 PHE A O 1
ATOM 697 N N . SER A 1 87 ? -1.906 -8.125 5.742 1.00 86.06 87 SER A N 1
ATOM 698 C CA . SER A 1 87 ? -1.863 -7.118 6.799 1.00 86.06 87 SER A CA 1
ATOM 699 C C . SER A 1 87 ? -2.597 -7.623 8.035 1.00 86.06 87 SER A C 1
ATOM 701 O O . SER A 1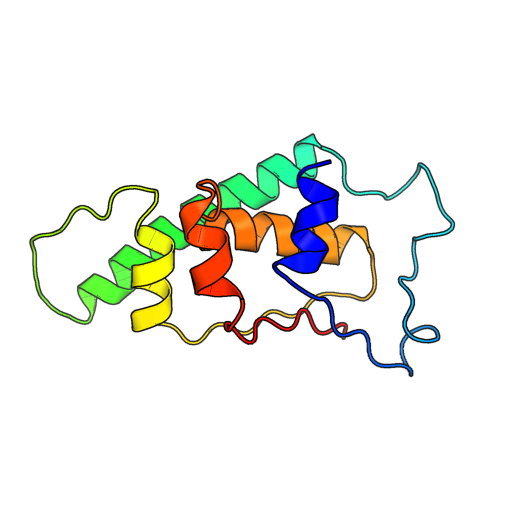 87 ? -3.263 -8.650 8.016 1.00 86.06 87 SER A O 1
ATOM 703 N N . THR A 1 88 ? -2.472 -6.896 9.138 1.00 85.88 88 THR A N 1
ATOM 704 C CA . THR A 1 88 ? -3.337 -7.117 10.308 1.00 85.88 88 THR A CA 1
ATOM 705 C C . THR A 1 88 ? -4.640 -6.326 10.143 1.00 85.8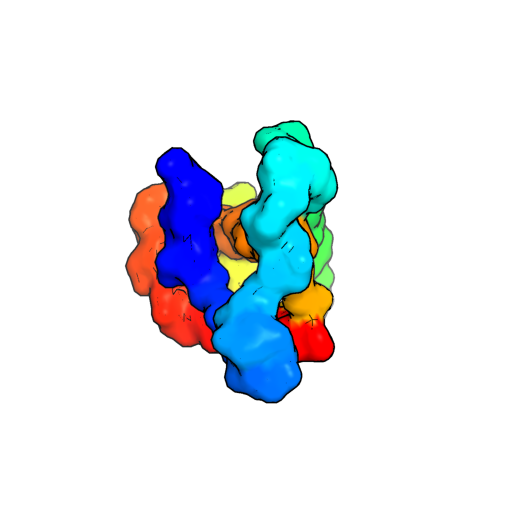8 88 THR A C 1
ATOM 707 O O . THR A 1 88 ? -4.656 -5.343 9.396 1.00 85.88 88 THR A O 1
ATOM 710 N N . CYS A 1 89 ? -5.716 -6.693 10.858 1.00 86.19 89 CYS A N 1
ATOM 711 C CA . CYS A 1 89 ? -7.041 -6.043 10.755 1.00 86.19 89 CYS A CA 1
ATOM 712 C C . CYS A 1 89 ? -7.112 -4.641 11.402 1.00 86.19 89 CYS A C 1
ATOM 714 O O . CYS A 1 89 ? -8.096 -4.266 12.048 1.00 86.19 89 CYS A O 1
ATOM 716 N N . TYR A 1 90 ? -6.054 -3.847 11.279 1.00 87.38 90 TYR A N 1
ATOM 717 C CA . TYR A 1 90 ? -6.021 -2.459 11.713 1.00 87.38 90 TYR A CA 1
A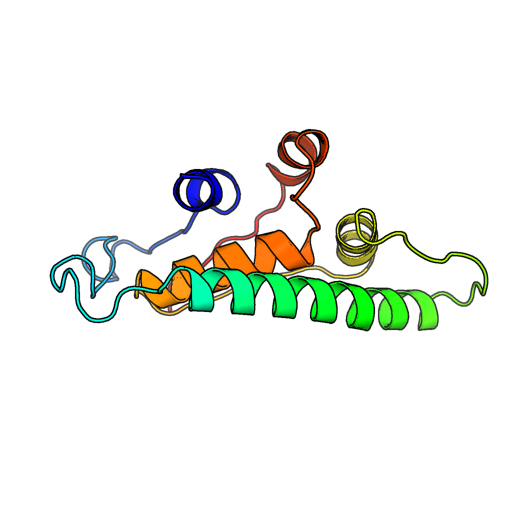TOM 718 C C . TYR A 1 90 ? -6.056 -1.548 10.489 1.00 87.38 90 TYR A C 1
ATOM 720 O O . TYR A 1 90 ? -5.303 -1.726 9.531 1.00 87.38 90 TYR A O 1
ATOM 728 N N . LEU A 1 91 ? -6.895 -0.516 10.532 1.00 87.38 91 LEU A N 1
ATOM 729 C CA . LEU A 1 91 ? -7.035 0.431 9.434 1.00 87.38 91 LEU A CA 1
ATOM 730 C C . LEU A 1 91 ? -5.690 1.088 9.117 1.00 87.38 91 LEU A C 1
ATOM 732 O O . LEU A 1 91 ? -5.352 1.266 7.950 1.00 87.38 91 LEU A O 1
ATOM 736 N N . ARG A 1 92 ? -4.885 1.400 10.142 1.00 89.19 92 ARG A N 1
ATOM 737 C CA . ARG A 1 92 ? -3.556 1.994 9.941 1.00 89.19 92 ARG A CA 1
ATOM 738 C C . ARG A 1 92 ? -2.618 1.083 9.147 1.00 89.19 92 ARG A C 1
ATOM 740 O O . ARG A 1 92 ? -1.881 1.581 8.307 1.00 89.19 92 ARG A O 1
ATOM 747 N N . THR A 1 93 ? -2.635 -0.229 9.389 1.00 90.00 93 THR A N 1
ATOM 748 C CA . THR A 1 93 ? -1.716 -1.166 8.727 1.00 90.00 93 THR A CA 1
ATOM 749 C C . THR A 1 93 ? -2.171 -1.463 7.311 1.00 90.00 93 THR A C 1
ATOM 751 O O . THR A 1 93 ? -1.340 -1.551 6.411 1.00 90.00 93 THR A O 1
ATOM 754 N N . VAL A 1 94 ? -3.482 -1.545 7.085 1.00 88.75 94 VAL A N 1
ATOM 755 C CA . VAL A 1 94 ? -4.040 -1.638 5.734 1.00 88.75 94 VAL A CA 1
ATOM 756 C C . VAL A 1 94 ? -3.737 -0.375 4.935 1.00 88.75 94 VAL A C 1
ATOM 758 O O . VAL A 1 94 ? -3.202 -0.468 3.835 1.00 88.75 94 VAL A O 1
ATOM 761 N N . LYS A 1 95 ? -3.950 0.816 5.505 1.00 88.69 95 LYS A N 1
ATOM 762 C CA . LYS A 1 95 ? -3.603 2.082 4.840 1.00 88.69 95 LYS A CA 1
ATOM 763 C C . LYS A 1 95 ? -2.106 2.195 4.545 1.00 88.69 95 LYS A C 1
ATOM 765 O O . LYS A 1 95 ? -1.746 2.666 3.469 1.00 88.69 95 LYS A O 1
ATOM 770 N N . SER A 1 96 ? -1.237 1.719 5.440 1.00 92.75 96 SER A N 1
ATOM 771 C CA . SER A 1 96 ? 0.208 1.650 5.184 1.00 92.75 96 SER A CA 1
ATOM 772 C C . SER A 1 96 ? 0.535 0.773 3.977 1.00 92.75 96 SER A C 1
ATOM 774 O O . SER A 1 96 ? 1.313 1.189 3.123 1.00 92.75 96 SER A O 1
ATOM 776 N N . VAL A 1 97 ? -0.081 -0.410 3.881 1.00 91.62 97 VAL A N 1
ATOM 777 C CA . VAL A 1 97 ? 0.081 -1.322 2.739 1.00 91.62 97 VAL A CA 1
ATOM 778 C C . VAL A 1 97 ? -0.413 -0.682 1.445 1.00 91.62 97 VAL A C 1
ATOM 780 O O . VAL A 1 97 ? 0.295 -0.714 0.446 1.00 91.62 97 VAL A O 1
ATOM 783 N N . GLN A 1 98 ? -1.582 -0.045 1.463 1.00 89.38 98 GLN A N 1
ATOM 784 C CA . GLN A 1 98 ? -2.127 0.642 0.290 1.00 89.38 98 GLN A CA 1
ATOM 785 C C . GLN A 1 98 ? -1.190 1.755 -0.204 1.00 89.38 98 GLN A C 1
ATOM 787 O O . GLN A 1 98 ? -0.939 1.869 -1.401 1.00 89.38 98 GLN A O 1
ATOM 792 N N . CYS A 1 99 ? -0.616 2.547 0.708 1.00 90.69 99 CYS A N 1
ATOM 793 C CA . CYS A 1 99 ? 0.363 3.578 0.350 1.00 90.69 99 CYS A CA 1
ATOM 794 C C . CYS A 1 99 ? 1.665 2.968 -0.187 1.00 90.69 99 CYS A C 1
ATOM 796 O O . CYS A 1 99 ? 2.228 3.473 -1.155 1.00 90.69 99 CYS A O 1
ATOM 798 N N . PHE A 1 100 ? 2.128 1.868 0.411 1.00 92.06 100 PHE A N 1
ATOM 799 C CA . PHE A 1 100 ? 3.286 1.124 -0.075 1.00 92.06 100 PHE A CA 1
ATOM 800 C C . PHE A 1 100 ? 3.069 0.602 -1.497 1.00 92.06 100 PHE A C 1
ATOM 802 O O . PHE A 1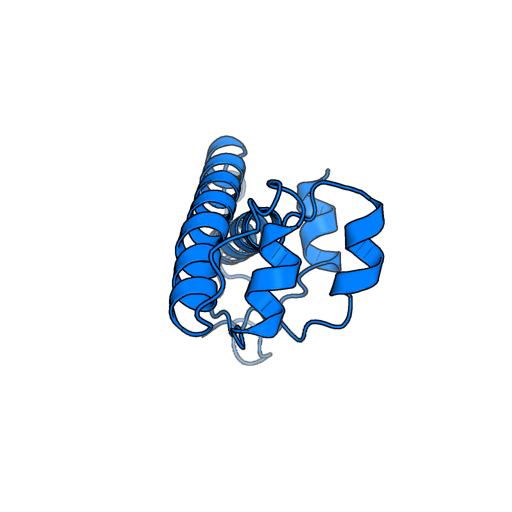 100 ? 3.905 0.843 -2.359 1.00 92.06 100 PHE A O 1
ATOM 809 N N . LEU A 1 101 ? 1.930 -0.037 -1.767 1.00 88.50 101 LEU A N 1
ATOM 810 C CA . LEU A 1 101 ? 1.563 -0.540 -3.093 1.00 88.50 101 LEU A CA 1
ATOM 811 C C . LEU A 1 101 ? 1.431 0.579 -4.123 1.00 88.50 101 LEU A C 1
ATOM 813 O O . LEU A 1 101 ? 1.891 0.431 -5.254 1.00 88.50 101 LEU A O 1
ATOM 817 N N . HIS A 1 102 ? 0.880 1.723 -3.715 1.00 86.50 102 HIS A N 1
ATOM 818 C CA . HIS A 1 102 ? 0.809 2.911 -4.558 1.00 86.50 102 HIS A CA 1
ATOM 819 C C . HIS A 1 102 ? 2.199 3.335 -5.058 1.00 86.50 102 HIS A C 1
ATOM 821 O O . HIS A 1 102 ? 2.389 3.545 -6.257 1.00 86.50 102 HIS A O 1
ATOM 827 N N . GLY A 1 103 ? 3.184 3.375 -4.154 1.00 87.50 103 GLY A N 1
ATOM 828 C CA . GLY A 1 103 ? 4.576 3.657 -4.500 1.00 87.50 103 GLY A CA 1
ATOM 829 C C . GLY A 1 103 ? 5.270 2.526 -5.263 1.00 87.50 103 GLY A C 1
ATOM 830 O O . GLY A 1 103 ? 6.010 2.797 -6.202 1.00 87.50 103 GLY A O 1
ATOM 831 N N . LEU A 1 104 ? 5.014 1.269 -4.891 1.00 87.44 104 LEU A N 1
ATOM 832 C CA . LEU A 1 104 ? 5.610 0.084 -5.513 1.00 87.44 104 LEU A CA 1
ATOM 833 C C . LEU A 1 104 ? 5.225 -0.039 -6.991 1.00 87.44 104 LEU A C 1
ATOM 835 O O . LEU A 1 104 ? 6.057 -0.378 -7.829 1.00 87.44 104 LEU A O 1
ATOM 839 N N . LEU A 1 105 ? 3.962 0.243 -7.309 1.00 84.25 105 LEU A N 1
ATOM 840 C CA . LEU A 1 105 ? 3.424 0.097 -8.659 1.00 84.25 105 LEU A CA 1
ATOM 841 C C . LEU A 1 105 ? 3.500 1.387 -9.485 1.00 84.25 105 LEU A C 1
ATOM 843 O O . LEU A 1 105 ? 3.211 1.360 -10.678 1.00 84.25 105 LEU A O 1
ATOM 847 N N . GLY A 1 106 ? 3.906 2.508 -8.879 1.00 78.38 106 GLY A N 1
ATOM 848 C CA . GLY A 1 106 ? 4.028 3.790 -9.573 1.00 78.38 106 GLY A CA 1
ATOM 849 C C . GLY A 1 106 ? 2.683 4.323 -10.074 1.00 78.38 106 GLY A C 1
ATOM 850 O O . GLY A 1 106 ? 2.592 4.867 -11.173 1.00 78.38 106 GLY A O 1
ATOM 851 N N . THR A 1 107 ? 1.619 4.188 -9.276 1.00 68.00 107 THR A N 1
ATOM 852 C CA . THR A 1 107 ? 0.250 4.630 -9.637 1.00 68.00 107 THR A CA 1
ATOM 853 C C . THR A 1 107 ? 0.033 6.134 -9.441 1.00 68.00 107 THR A C 1
ATOM 855 O O . THR A 1 107 ? -1.074 6.611 -9.203 1.00 68.00 107 THR A O 1
ATOM 858 N N . ASP A 1 108 ? 1.118 6.897 -9.554 1.00 62.88 108 ASP A N 1
ATOM 859 C CA . ASP A 1 108 ? 1.156 8.348 -9.397 1.00 62.88 108 ASP A CA 1
ATOM 860 C C . ASP A 1 108 ? 0.565 9.083 -10.613 1.00 62.88 108 ASP A C 1
ATOM 862 O O . ASP A 1 108 ? 0.228 10.261 -10.508 1.00 62.88 108 ASP A O 1
ATOM 866 N N . ASP A 1 109 ? 0.438 8.388 -11.749 1.00 55.22 109 ASP A N 1
ATOM 867 C CA . ASP A 1 109 ? -0.097 8.908 -13.006 1.00 55.22 109 ASP A CA 1
ATOM 868 C C . ASP A 1 109 ? -1.466 8.279 -13.317 1.00 55.22 109 ASP A C 1
ATOM 870 O O . ASP A 1 109 ? -1.680 7.077 -13.152 1.00 55.22 109 ASP A O 1
ATOM 874 N N . GLN A 1 110 ? -2.417 9.096 -13.769 1.00 48.06 110 GLN A N 1
ATOM 875 C CA . GLN A 1 110 ? -3.836 8.740 -13.892 1.00 48.06 110 GLN A CA 1
ATOM 876 C C . GLN A 1 110 ? -4.079 7.605 -14.909 1.00 48.06 110 GLN A C 1
ATOM 878 O O . GLN A 1 110 ? -5.043 6.857 -14.789 1.00 48.06 110 GLN A O 1
ATOM 883 N N . ARG A 1 111 ? -3.158 7.424 -15.867 1.00 47.94 111 ARG A N 1
ATOM 884 C CA . ARG A 1 111 ? -3.160 6.318 -16.845 1.00 47.94 111 ARG A CA 1
ATOM 885 C C . ARG A 1 111 ? -2.840 4.952 -16.236 1.00 47.94 111 ARG A C 1
ATOM 887 O O . ARG A 1 111 ? -3.255 3.941 -16.785 1.00 47.94 111 ARG A O 1
ATOM 894 N N . SER A 1 112 ? -2.137 4.918 -15.107 1.00 53.25 112 SER A N 1
ATOM 895 C CA . SER A 1 112 ? -1.806 3.679 -14.400 1.00 53.25 112 SER A CA 1
ATOM 896 C C . SER A 1 112 ? -3.017 3.094 -13.657 1.00 53.25 112 SER A C 1
ATOM 898 O O . SER A 1 112 ? -3.011 1.919 -13.316 1.00 53.25 112 SER A O 1
ATOM 900 N N . TYR A 1 113 ? -4.071 3.883 -13.405 1.00 50.72 113 TYR A N 1
ATOM 901 C CA . TYR A 1 113 ? -5.238 3.456 -12.618 1.00 50.72 113 TYR A CA 1
ATOM 902 C C . TYR A 1 113 ? -6.060 2.346 -13.283 1.00 50.72 113 TYR A C 1
ATOM 904 O O . TYR A 1 113 ? -6.521 1.441 -12.593 1.00 50.72 113 TYR A O 1
ATOM 912 N N . GLU A 1 114 ? -6.246 2.400 -14.602 1.00 50.66 114 GLU A N 1
ATOM 913 C CA . GLU A 1 114 ? -7.058 1.418 -15.339 1.00 50.66 114 GLU A CA 1
ATOM 914 C C . GLU A 1 114 ? -6.305 0.094 -15.550 1.00 50.66 114 GLU A C 1
ATOM 916 O O . GLU A 1 114 ? -6.913 -0.970 -15.623 1.00 50.66 114 GLU A O 1
ATOM 921 N N . GLU A 1 115 ? -4.970 0.142 -15.596 1.00 52.88 115 GLU A N 1
ATOM 922 C CA . GLU A 1 115 ? -4.116 -1.013 -15.897 1.00 52.88 115 GLU A CA 1
ATOM 923 C C . GLU A 1 115 ? -3.989 -1.979 -14.701 1.00 52.88 115 GLU A C 1
ATOM 925 O O . GLU A 1 115 ? -3.876 -3.188 -14.891 1.00 52.88 115 GLU A O 1
ATOM 930 N N . PHE A 1 116 ? -4.068 -1.473 -13.462 1.00 54.56 116 PHE A N 1
ATOM 931 C CA . PHE A 1 116 ? -3.912 -2.283 -12.243 1.00 54.56 116 PHE A CA 1
ATOM 932 C C . PHE A 1 116 ? -5.233 -2.700 -11.574 1.00 54.56 116 PHE A C 1
ATOM 934 O O . PHE A 1 116 ? -5.192 -3.427 -10.583 1.00 54.56 116 PHE A O 1
ATOM 941 N N . GLN A 1 117 ? -6.398 -2.330 -12.126 1.00 50.09 117 GLN A N 1
ATOM 942 C CA . GLN A 1 117 ? -7.715 -2.782 -11.632 1.00 50.09 117 GLN A CA 1
ATOM 943 C C . GLN A 1 117 ? -7.912 -4.313 -11.683 1.00 50.09 117 GLN A C 1
ATOM 945 O O . GLN A 1 117 ? -8.856 -4.825 -11.086 1.00 50.09 117 GLN A O 1
ATOM 950 N N . GLY A 1 118 ? -7.035 -5.047 -12.378 1.00 43.06 118 GLY A N 1
ATOM 951 C CA . GLY A 1 118 ? -7.051 -6.511 -12.469 1.00 43.06 118 GLY A CA 1
ATOM 952 C C . GLY A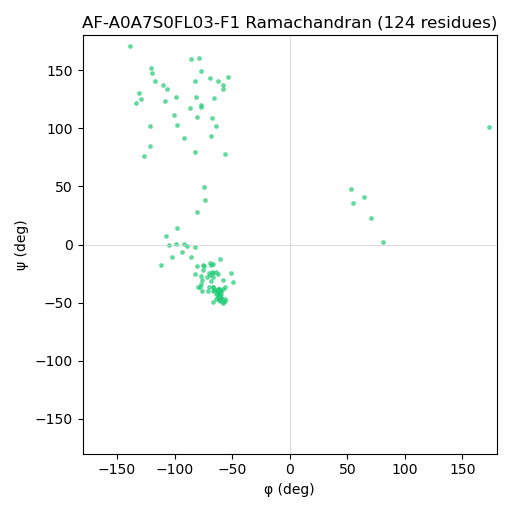 1 118 ? -5.979 -7.230 -11.646 1.00 43.06 118 GLY A C 1
ATOM 953 O O . GLY A 1 118 ? -5.920 -8.458 -11.688 1.00 43.06 118 GLY A O 1
ATOM 954 N N . CYS A 1 119 ? -5.112 -6.513 -10.924 1.00 45.34 119 CYS A N 1
ATOM 955 C CA . CYS A 1 119 ? -4.135 -7.161 -10.055 1.00 45.34 119 CYS A CA 1
ATOM 956 C C . CYS A 1 119 ? -4.835 -7.625 -8.777 1.00 45.34 119 CYS A C 1
ATOM 958 O O . CYS A 1 119 ? -5.351 -6.807 -8.018 1.00 45.34 119 CYS A O 1
ATOM 960 N N . ASP A 1 120 ? -4.825 -8.937 -8.535 1.00 48.16 120 ASP A N 1
ATOM 961 C CA . ASP A 1 120 ? -5.488 -9.602 -7.405 1.00 48.16 120 ASP A CA 1
ATOM 962 C C . ASP A 1 120 ? -4.708 -9.367 -6.089 1.00 48.16 120 ASP A C 1
ATOM 964 O O . ASP A 1 120 ? -4.371 -10.283 -5.340 1.00 48.16 120 ASP A O 1
ATOM 968 N N . ILE A 1 121 ? -4.369 -8.105 -5.807 1.00 48.97 121 ILE A N 1
ATOM 969 C CA . ILE A 1 121 ? -3.661 -7.682 -4.603 1.00 48.97 121 ILE A CA 1
ATOM 970 C C . ILE A 1 121 ? -4.694 -7.549 -3.493 1.00 48.97 121 ILE A C 1
ATOM 972 O O . ILE A 1 121 ? -5.180 -6.469 -3.162 1.00 48.97 121 ILE A O 1
ATOM 976 N N . LYS A 1 122 ? -5.052 -8.694 -2.923 1.00 47.62 122 LYS A N 1
ATOM 977 C CA . LYS A 1 122 ? -5.939 -8.760 -1.767 1.00 47.62 122 LYS A CA 1
ATOM 978 C C . LYS A 1 122 ? -5.106 -8.474 -0.539 1.00 47.62 122 LYS A C 1
ATOM 980 O O . LYS A 1 122 ? -4.308 -9.315 -0.145 1.00 47.62 122 LYS A O 1
ATOM 985 N N . ALA A 1 123 ? -5.304 -7.314 0.082 1.00 46.78 123 ALA A N 1
ATOM 986 C CA . ALA A 1 123 ? -4.848 -7.122 1.451 1.00 46.78 123 ALA A CA 1
ATOM 987 C C . ALA A 1 123 ? -5.708 -8.022 2.343 1.00 46.78 123 ALA A C 1
ATOM 989 O O . ALA A 1 123 ? -6.812 -7.644 2.734 1.00 46.78 123 ALA A O 1
ATOM 990 N N . GLN A 1 124 ? -5.224 -9.234 2.601 1.00 51.19 124 GLN A N 1
ATOM 991 C CA . GLN A 1 124 ? -5.889 -10.159 3.505 1.00 51.19 124 GLN A CA 1
ATOM 992 C C . GLN A 1 124 ? -5.522 -9.794 4.933 1.00 51.19 124 GLN A C 1
ATOM 994 O O . GLN A 1 124 ? -4.341 -9.666 5.275 1.00 51.19 124 GLN A O 1
ATOM 999 N N . SER A 1 125 ? -6.546 -9.616 5.764 1.00 52.03 125 SER A N 1
ATOM 1000 C CA . SER A 1 125 ? -6.323 -9.548 7.197 1.00 52.03 125 SER A CA 1
ATOM 1001 C C . SER A 1 125 ? -6.097 -10.944 7.757 1.00 52.03 125 SER A C 1
ATOM 1003 O O . SER A 1 125 ? -7.010 -11.769 7.701 1.00 52.03 125 SER A O 1
ATOM 1005 N N . LEU A 1 126 ? -4.928 -11.157 8.362 1.00 52.03 126 LEU A N 1
ATOM 1006 C CA . LEU A 1 126 ? -4.695 -12.284 9.271 1.00 52.03 126 LEU A CA 1
ATOM 1007 C C . LEU A 1 126 ? -5.562 -12.171 10.532 1.00 52.03 126 LEU A C 1
ATOM 1009 O O . LEU A 1 126 ? -5.935 -11.026 10.902 1.00 52.03 126 LEU A O 1
#

InterPro domains:
  IPR000560 Histidine phosphatase superfamily, clade-2 [PF00328] (10-109)
  IPR029033 Histidine phosphata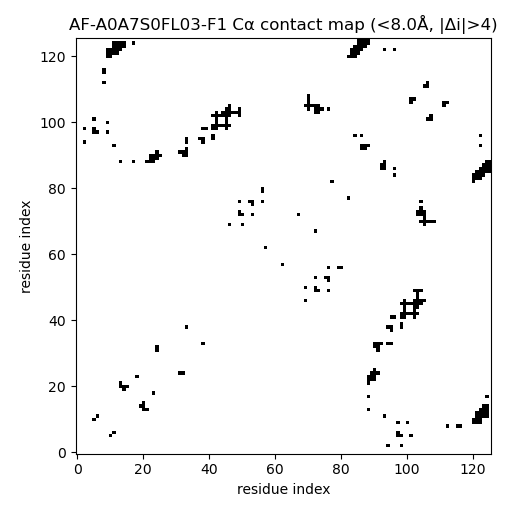se superfamily [G3DSA:3.40.50.1240] (6-125)
  IPR029033 Histidine phosphatase superfamily [SSF53254] (29-108)

pLDDT: mean 73.03, std 15.77, range [43.06, 94.81]